Protein AF-A0A660UGW0-F1 (afdb_monomer)

Mean predicted aligned error: 4.68 Å

Structure (mmCIF, N/CA/C/O backbone):
data_AF-A0A660UGW0-F1
#
_entry.id   AF-A0A660UGW0-F1
#
loop_
_atom_site.group_PDB
_atom_site.id
_atom_site.type_symbol
_atom_site.label_atom_id
_atom_site.label_alt_id
_atom_site.label_comp_id
_atom_site.label_asym_id
_atom_site.label_entity_id
_atom_site.label_seq_id
_atom_site.pdbx_PDB_ins_code
_atom_site.Cartn_x
_atom_site.Cartn_y
_atom_site.Cartn_z
_atom_site.occupancy
_atom_site.B_iso_or_equiv
_atom_site.auth_seq_id
_atom_site.auth_comp_id
_atom_site.auth_asym_id
_atom_site.auth_atom_id
_atom_site.pdbx_PDB_model_num
ATOM 1 N N . VAL A 1 1 ? -14.939 -5.804 2.480 1.00 61.56 1 VAL A N 1
ATOM 2 C CA . VAL A 1 1 ? -13.905 -5.925 1.427 1.00 61.56 1 VAL A CA 1
ATOM 3 C C . VAL A 1 1 ? -12.566 -5.691 2.109 1.00 61.56 1 VAL A C 1
ATOM 5 O O . VAL A 1 1 ? -12.532 -4.826 2.976 1.00 61.56 1 VAL A O 1
ATOM 8 N N . GLY A 1 2 ? -11.564 -6.537 1.861 1.00 86.62 2 G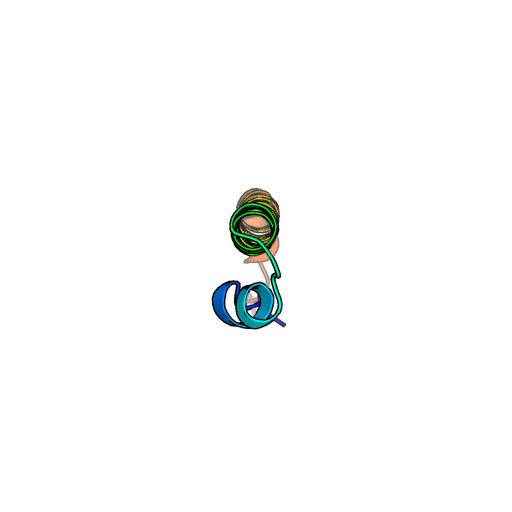LY A N 1
ATOM 9 C CA . GLY A 1 2 ? -10.240 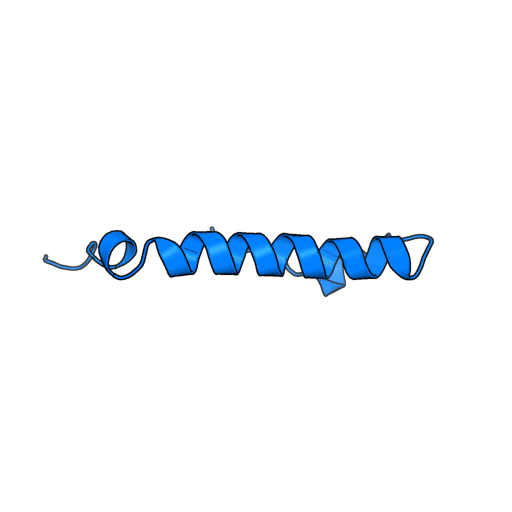-6.446 2.496 1.00 86.62 2 GLY A CA 1
ATOM 10 C C . GLY A 1 2 ? -9.279 -5.548 1.714 1.00 86.62 2 GLY A C 1
ATOM 11 O O . GLY A 1 2 ? -9.713 -4.823 0.823 1.00 86.62 2 GLY A O 1
ATOM 12 N N . PHE A 1 3 ? -7.992 -5.623 2.042 1.00 95.38 3 PHE A N 1
ATOM 13 C CA . PHE A 1 3 ? -6.926 -4.971 1.279 1.00 95.38 3 PHE A CA 1
ATOM 14 C C . PHE A 1 3 ? -6.657 -5.713 -0.034 1.00 95.38 3 PHE A C 1
ATOM 16 O O . PHE A 1 3 ? -6.908 -6.918 -0.130 1.00 95.38 3 PHE A O 1
ATOM 23 N N . ASP A 1 4 ? -6.144 -4.997 -1.033 1.00 95.75 4 ASP A N 1
ATOM 24 C CA . ASP A 1 4 ? -5.690 -5.622 -2.274 1.00 95.75 4 ASP A CA 1
ATOM 25 C C . ASP A 1 4 ? -4.479 -6.535 -2.035 1.00 95.75 4 ASP A C 1
ATOM 27 O O . ASP A 1 4 ? -3.706 -6.331 -1.104 1.00 95.75 4 ASP A O 1
ATOM 31 N N . ASP A 1 5 ? -4.297 -7.520 -2.915 1.00 95.81 5 ASP A N 1
ATOM 32 C CA . ASP A 1 5 ? -3.145 -8.424 -2.918 1.00 95.81 5 ASP A CA 1
ATOM 33 C C . ASP A 1 5 ? -1.950 -7.786 -3.661 1.00 95.81 5 ASP A C 1
ATOM 35 O O . ASP A 1 5 ? -2.022 -7.634 -4.889 1.00 95.81 5 ASP A O 1
ATOM 39 N N . PRO A 1 6 ? -0.863 -7.384 -2.970 1.00 95.19 6 PRO A N 1
ATOM 40 C CA . PRO A 1 6 ? 0.247 -6.686 -3.614 1.00 95.19 6 PRO A CA 1
ATOM 41 C C . PRO A 1 6 ? 0.955 -7.482 -4.725 1.00 95.19 6 PRO A C 1
ATOM 43 O O . PRO A 1 6 ? 1.172 -6.887 -5.781 1.00 95.19 6 PRO A O 1
ATOM 46 N N . PRO A 1 7 ? 1.273 -8.789 -4.571 1.00 95.94 7 PRO A N 1
ATOM 47 C CA . PRO A 1 7 ? 1.743 -9.641 -5.664 1.00 95.94 7 PRO A CA 1
ATOM 48 C C . PRO A 1 7 ? 0.926 -9.513 -6.953 1.00 95.94 7 PRO A C 1
ATOM 50 O O . PRO A 1 7 ? 1.494 -9.233 -8.005 1.00 95.94 7 PRO A O 1
ATOM 53 N N . ARG A 1 8 ? -0.407 -9.614 -6.869 1.00 96.50 8 ARG A N 1
ATOM 54 C CA . ARG A 1 8 ? -1.303 -9.512 -8.034 1.00 96.50 8 ARG A CA 1
ATOM 55 C C . ARG A 1 8 ? -1.240 -8.142 -8.717 1.00 96.50 8 ARG A C 1
ATOM 57 O O . ARG A 1 8 ? -1.457 -8.027 -9.921 1.00 96.50 8 ARG A O 1
ATOM 64 N N . LEU A 1 9 ? -1.003 -7.078 -7.954 1.00 94.00 9 LEU A N 1
ATOM 65 C CA . LEU A 1 9 ? -0.828 -5.731 -8.504 1.00 94.00 9 LEU A CA 1
ATOM 66 C C . LEU A 1 9 ? 0.537 -5.583 -9.186 1.00 94.00 9 LEU A C 1
ATOM 68 O O . LEU A 1 9 ? 0.621 -5.020 -10.276 1.00 94.00 9 LEU A O 1
ATOM 72 N N . ALA A 1 10 ? 1.579 -6.137 -8.564 1.00 96.69 10 ALA A N 1
ATOM 73 C CA . ALA A 1 10 ? 2.949 -6.099 -9.053 1.00 96.69 10 ALA A CA 1
ATOM 74 C C . ALA A 1 10 ? 3.164 -6.931 -10.331 1.00 96.69 10 ALA A C 1
ATOM 76 O O . ALA A 1 10 ? 4.087 -6.638 -11.080 1.00 96.69 10 ALA A O 1
ATOM 77 N N . GLU A 1 11 ? 2.300 -7.907 -10.642 1.00 97.12 11 GLU A N 1
ATOM 78 C CA . GLU A 1 11 ? 2.353 -8.688 -11.896 1.00 97.12 11 GLU A CA 1
ATOM 79 C C . GLU A 1 11 ? 2.373 -7.825 -13.168 1.00 97.12 11 GLU A C 1
ATOM 81 O O . GLU A 1 11 ? 2.882 -8.255 -14.202 1.00 97.12 11 GLU A O 1
ATOM 86 N N . LYS A 1 12 ? 1.799 -6.618 -13.111 1.00 94.19 12 LYS A N 1
ATOM 87 C CA . LYS A 1 12 ? 1.735 -5.682 -14.244 1.00 94.19 12 LYS A CA 1
ATOM 88 C C . LYS A 1 12 ? 2.798 -4.584 -14.189 1.00 94.19 12 LYS A C 1
ATOM 90 O O . LYS A 1 12 ? 2.808 -3.736 -15.079 1.00 94.19 12 LYS A O 1
ATOM 95 N N . ALA A 1 13 ? 3.638 -4.566 -13.156 1.00 97.06 13 ALA A N 1
ATOM 96 C CA . ALA A 1 13 ? 4.689 -3.571 -13.009 1.00 97.06 13 ALA A CA 1
ATOM 97 C C . ALA A 1 13 ? 5.771 -3.788 -14.074 1.00 97.06 13 ALA A C 1
ATOM 99 O O . ALA A 1 13 ? 6.238 -4.908 -14.284 1.00 97.06 13 ALA A O 1
ATOM 100 N N . ALA A 1 14 ? 6.178 -2.715 -14.747 1.00 97.00 14 ALA A N 1
ATOM 101 C CA . ALA A 1 14 ? 7.255 -2.752 -15.731 1.00 97.00 14 ALA A CA 1
ATOM 102 C C . ALA A 1 14 ? 8.636 -2.650 -15.066 1.00 97.00 14 ALA A C 1
ATOM 104 O O . ALA A 1 14 ? 9.649 -2.984 -15.684 1.00 97.00 14 ALA A O 1
ATOM 105 N N . THR A 1 15 ? 8.684 -2.186 -13.814 1.00 98.25 15 THR A N 1
ATOM 106 C CA . THR A 1 15 ? 9.920 -1.980 -13.055 1.00 98.25 15 THR A CA 1
ATOM 107 C C . T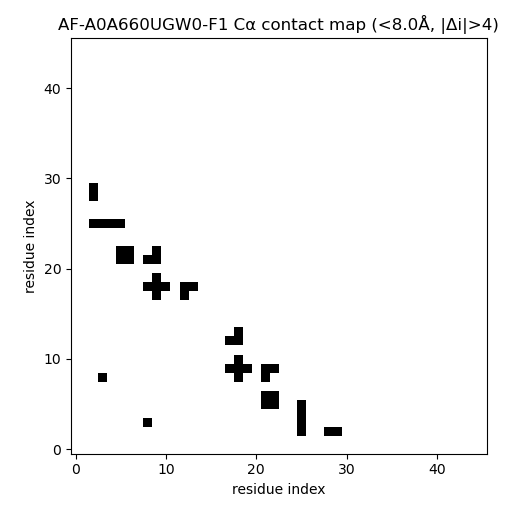HR A 1 15 ? 9.806 -2.483 -11.618 1.00 98.25 15 THR A C 1
ATOM 109 O O . THR A 1 15 ? 8.715 -2.615 -11.064 1.00 98.25 15 THR A O 1
ATOM 112 N N . GLU A 1 16 ? 10.956 -2.734 -10.991 1.00 97.25 16 GLU A N 1
ATOM 113 C CA . GLU A 1 16 ? 11.030 -3.084 -9.569 1.00 97.25 16 GLU A CA 1
ATOM 114 C C . GLU A 1 16 ? 10.433 -1.985 -8.677 1.00 97.25 16 GLU A C 1
ATOM 116 O O . GLU A 1 16 ? 9.723 -2.290 -7.724 1.00 97.25 16 GLU A O 1
ATOM 121 N N . GLU A 1 17 ? 10.648 -0.713 -9.016 1.00 98.12 17 GLU A N 1
ATOM 122 C CA . GLU A 1 17 ? 10.117 0.416 -8.245 1.00 98.12 17 GLU A CA 1
ATOM 123 C C . GLU A 1 17 ? 8.581 0.447 -8.264 1.00 98.12 17 GLU A C 1
ATOM 125 O O . GLU A 1 17 ? 7.946 0.555 -7.214 1.00 98.12 17 GLU A O 1
ATOM 130 N N . GLU A 1 18 ? 7.973 0.242 -9.436 1.00 97.56 18 GLU A N 1
ATOM 131 C CA . GLU A 1 18 ? 6.515 0.129 -9.577 1.00 97.56 18 GLU A CA 1
ATOM 132 C C . GLU A 1 18 ? 5.952 -1.093 -8.830 1.00 97.56 18 GLU A C 1
ATOM 134 O O . GLU A 1 18 ? 4.864 -1.036 -8.246 1.00 97.56 18 GLU A O 1
ATOM 139 N N . ALA A 1 19 ? 6.693 -2.206 -8.808 1.00 97.19 19 ALA A N 1
ATOM 140 C CA . ALA A 1 19 ? 6.315 -3.374 -8.023 1.00 97.19 19 ALA A CA 1
ATOM 141 C C . ALA A 1 19 ? 6.338 -3.046 -6.523 1.00 97.19 19 ALA A C 1
ATOM 143 O O . ALA A 1 19 ? 5.367 -3.333 -5.823 1.00 97.19 19 ALA A O 1
ATOM 144 N N . LEU A 1 20 ? 7.399 -2.399 -6.029 1.00 98.12 20 LEU A N 1
ATOM 145 C CA . LEU A 1 20 ? 7.527 -1.986 -4.629 1.00 98.12 20 LEU A CA 1
ATOM 146 C C . LEU A 1 20 ? 6.435 -0.994 -4.211 1.00 98.12 20 LEU A C 1
ATOM 148 O O . LEU A 1 20 ? 5.933 -1.087 -3.087 1.00 98.12 20 LEU A O 1
ATOM 152 N N . ASP A 1 21 ? 6.007 -0.101 -5.103 1.00 98.19 21 ASP A N 1
ATOM 153 C CA . ASP A 1 21 ? 4.885 0.809 -4.854 1.00 98.19 21 ASP A CA 1
ATOM 154 C C . ASP A 1 21 ? 3.575 0.077 -4.563 1.00 98.19 21 ASP A C 1
ATOM 156 O O . ASP A 1 21 ? 2.835 0.480 -3.660 1.00 98.19 21 ASP A O 1
ATOM 160 N N . CYS A 1 22 ? 3.315 -1.050 -5.233 1.00 97.94 22 CYS A N 1
ATOM 161 C CA . CYS A 1 22 ? 2.144 -1.878 -4.946 1.00 97.94 22 CYS A CA 1
ATOM 162 C C . CYS A 1 22 ? 2.142 -2.376 -3.491 1.00 97.94 22 CYS A C 1
ATOM 164 O O . CYS A 1 22 ? 1.116 -2.304 -2.809 1.00 97.94 22 CYS A O 1
ATOM 166 N N . TYR A 1 23 ? 3.296 -2.832 -2.991 1.00 97.81 23 TYR A N 1
ATOM 167 C CA . TYR A 1 23 ? 3.448 -3.271 -1.599 1.00 97.81 23 TYR A CA 1
ATOM 168 C C . TYR A 1 23 ? 3.357 -2.106 -0.615 1.00 97.81 23 TYR A C 1
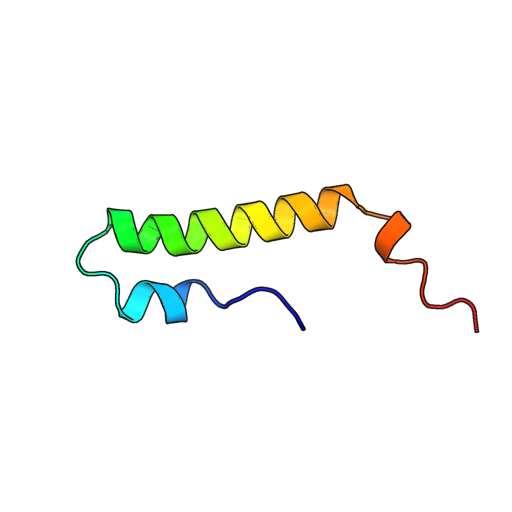ATOM 170 O O . TYR A 1 23 ? 2.699 -2.231 0.420 1.00 97.81 23 TYR A O 1
ATOM 178 N N . ARG A 1 24 ? 3.989 -0.967 -0.925 1.00 98.31 24 ARG A N 1
ATOM 179 C CA . ARG A 1 24 ? 3.941 0.236 -0.081 1.00 98.31 24 ARG A CA 1
ATOM 180 C C . ARG A 1 24 ? 2.511 0.737 0.092 1.00 98.31 24 ARG A C 1
ATOM 182 O O . ARG A 1 24 ? 2.109 0.984 1.226 1.00 98.31 24 ARG A O 1
ATOM 189 N N . ARG A 1 25 ? 1.730 0.785 -0.990 1.00 97.56 25 ARG A N 1
ATOM 190 C CA . ARG A 1 25 ? 0.321 1.194 -0.956 1.00 97.56 25 ARG A CA 1
ATOM 191 C C . ARG A 1 25 ? -0.497 0.337 0.005 1.00 97.56 25 ARG A C 1
ATOM 193 O O . ARG A 1 25 ? -1.103 0.864 0.932 1.00 97.56 25 ARG A O 1
ATOM 200 N N 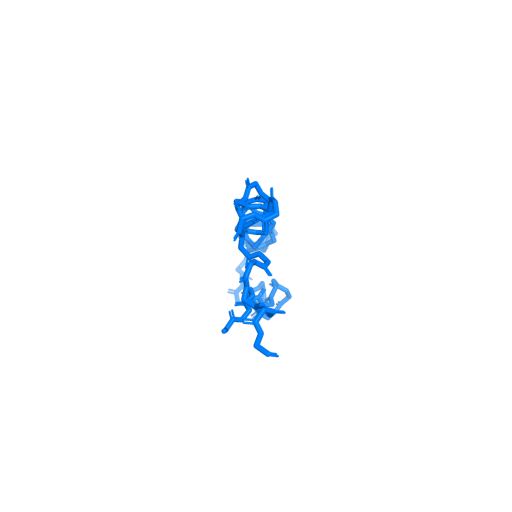. VAL A 1 26 ? -0.475 -0.983 -0.177 1.00 97.56 26 VAL A N 1
ATOM 201 C CA . VAL A 1 26 ? -1.257 -1.908 0.661 1.00 97.56 26 VAL A CA 1
ATOM 202 C C . VAL A 1 26 ? -0.795 -1.864 2.119 1.00 97.56 26 VAL A C 1
ATOM 204 O O . VAL A 1 26 ? -1.615 -1.870 3.034 1.00 97.56 26 VAL A O 1
ATOM 207 N N . ARG A 1 27 ? 0.518 -1.761 2.362 1.00 98.12 27 ARG A N 1
ATOM 208 C CA . ARG A 1 27 ? 1.064 -1.580 3.714 1.00 98.12 27 ARG A CA 1
ATOM 209 C C . ARG A 1 27 ? 0.514 -0.318 4.380 1.00 98.12 27 ARG A C 1
ATOM 211 O O . ARG A 1 27 ? 0.168 -0.362 5.560 1.00 98.12 27 ARG A O 1
ATOM 218 N N . ASP A 1 28 ? 0.460 0.795 3.657 1.00 98.19 28 ASP A N 1
ATOM 219 C CA . ASP A 1 28 ? 0.014 2.075 4.205 1.00 98.19 28 ASP A CA 1
ATOM 220 C C . ASP A 1 28 ? -1.507 2.081 4.446 1.00 98.19 28 ASP A C 1
ATOM 222 O O . ASP A 1 28 ? -1.962 2.601 5.464 1.00 98.19 28 ASP A O 1
ATOM 226 N N . GLU A 1 29 ? -2.288 1.396 3.606 1.00 97.06 29 GLU A N 1
ATOM 227 C CA . GLU A 1 29 ? -3.713 1.133 3.854 1.00 97.06 29 GLU A CA 1
ATOM 228 C C . GLU A 1 29 ? -3.934 0.291 5.120 1.00 97.06 29 GLU A C 1
ATOM 230 O O . GLU A 1 29 ? -4.779 0.627 5.954 1.00 97.06 29 GLU A O 1
ATOM 235 N N . ILE A 1 30 ? -3.148 -0.778 5.306 1.00 96.56 30 ILE A N 1
ATOM 236 C CA . ILE A 1 30 ? -3.190 -1.602 6.523 1.00 96.56 30 ILE A CA 1
ATOM 237 C C . ILE A 1 30 ? -2.826 -0.760 7.746 1.00 96.56 30 ILE A C 1
ATOM 239 O O . ILE A 1 30 ? -3.506 -0.854 8.768 1.00 96.56 30 ILE A O 1
ATOM 243 N N . ARG A 1 31 ? -1.787 0.082 7.653 1.00 97.56 31 ARG A N 1
ATOM 244 C CA . ARG A 1 31 ? -1.395 0.994 8.737 1.00 97.56 31 ARG A CA 1
ATOM 245 C C . ARG A 1 31 ? -2.551 1.917 9.114 1.00 97.56 31 ARG A C 1
ATOM 247 O O . ARG A 1 31 ? -2.920 1.952 10.284 1.00 97.56 31 ARG A O 1
ATOM 254 N N . ALA A 1 32 ? -3.149 2.590 8.133 1.00 96.62 32 ALA A N 1
ATOM 255 C CA . ALA A 1 32 ? -4.273 3.492 8.359 1.00 96.62 32 ALA A CA 1
ATOM 256 C C . ALA A 1 32 ? -5.462 2.769 9.012 1.00 96.62 32 ALA A C 1
ATOM 258 O O . ALA A 1 32 ? -6.091 3.300 9.921 1.00 96.62 32 ALA A O 1
ATOM 259 N N . PHE A 1 33 ? -5.753 1.528 8.610 1.00 94.69 33 PHE A N 1
ATOM 260 C CA . PHE A 1 33 ? -6.787 0.726 9.263 1.00 94.69 33 PHE A CA 1
ATOM 261 C C . PHE A 1 33 ? -6.426 0.376 10.711 1.00 94.69 33 PHE A C 1
ATOM 263 O O . PHE A 1 33 ? -7.265 0.523 11.600 1.00 94.69 33 PHE A O 1
ATOM 270 N N . VAL A 1 34 ? -5.195 -0.071 10.970 1.00 95.44 34 VAL A N 1
ATOM 271 C CA . VAL A 1 34 ? -4.732 -0.426 12.320 1.00 95.44 34 VAL A CA 1
ATOM 272 C C . VAL A 1 34 ? -4.802 0.774 13.265 1.00 95.44 34 VAL A C 1
ATOM 274 O O . VAL A 1 34 ? -5.193 0.610 14.416 1.00 95.44 34 VAL A O 1
ATOM 277 N N . GLU A 1 35 ? -4.525 1.982 12.779 1.00 96.50 35 GLU A N 1
ATOM 278 C CA . GLU A 1 35 ? -4.669 3.229 13.545 1.00 96.50 35 GLU A CA 1
ATOM 279 C C . GLU A 1 35 ? -6.120 3.513 13.979 1.00 96.50 35 GLU A C 1
ATOM 281 O O . GLU A 1 35 ? -6.346 4.222 14.958 1.00 96.50 35 GLU A O 1
ATOM 286 N N . THR A 1 36 ? -7.119 2.921 13.313 1.00 93.69 36 THR A N 1
ATOM 287 C CA . THR A 1 36 ? -8.531 3.012 13.731 1.00 93.69 36 THR A CA 1
ATOM 288 C C . THR A 1 36 ? -8.916 2.012 14.826 1.00 93.69 36 THR A C 1
ATOM 290 O O . THR A 1 36 ? -10.046 2.052 15.325 1.00 93.69 36 THR A O 1
ATOM 293 N N . LEU A 1 37 ? -8.021 1.092 15.207 1.00 93.25 37 LEU A N 1
ATOM 294 C CA . LEU A 1 37 ? -8.288 0.082 16.231 1.00 93.25 37 LEU A CA 1
ATOM 295 C C . LEU A 1 37 ? -8.163 0.674 17.650 1.00 93.25 37 LEU A C 1
ATOM 297 O O . LEU A 1 37 ? -7.313 1.525 17.896 1.00 93.25 37 LEU A O 1
ATOM 301 N N . PRO A 1 38 ? -8.992 0.226 18.615 1.00 91.94 38 PRO A N 1
ATOM 302 C CA . PRO A 1 38 ? 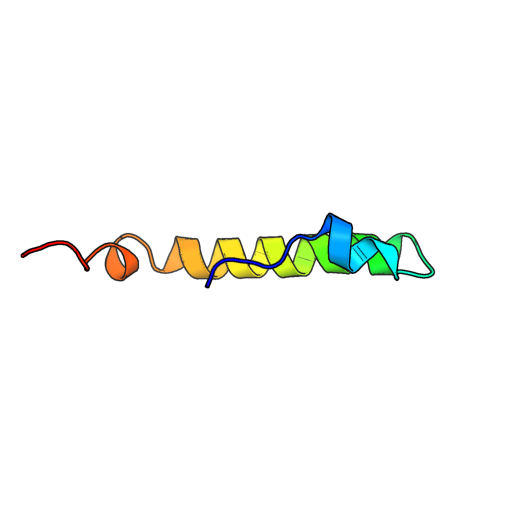-10.023 -0.809 18.492 1.00 91.94 38 PRO A CA 1
ATOM 303 C C . PRO A 1 38 ? -11.367 -0.284 17.954 1.00 91.94 38 PRO A C 1
ATOM 305 O O . PRO A 1 38 ? -12.336 -1.035 17.906 1.00 91.94 38 PRO A O 1
ATOM 308 N N . GLY A 1 39 ? -11.468 0.994 17.574 1.00 89.12 39 GLY A N 1
ATOM 309 C CA . GLY A 1 39 ? -12.717 1.630 17.135 1.00 89.12 39 GLY A CA 1
ATOM 310 C C . GLY A 1 39 ? -13.432 0.884 16.005 1.00 89.12 39 GLY A C 1
ATOM 311 O O . GLY A 1 39 ? -14.649 0.715 16.063 1.00 89.12 39 GLY A O 1
ATOM 312 N N . SER A 1 40 ? -12.683 0.358 15.037 1.00 85.12 40 SER A N 1
ATOM 313 C CA . SER A 1 40 ? -13.221 -0.442 13.927 1.00 85.12 40 SER A CA 1
ATOM 314 C C . SER A 1 4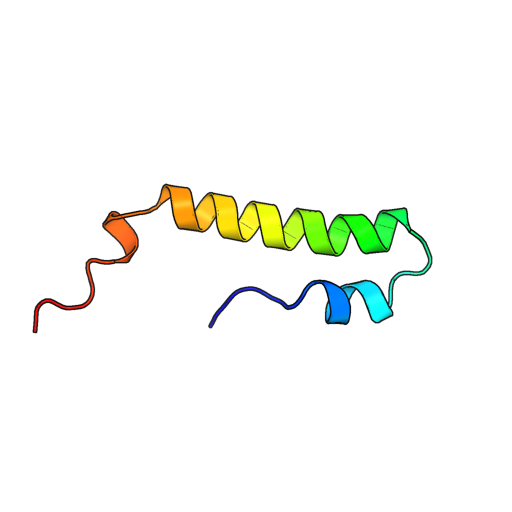0 ? -13.662 -1.866 14.309 1.00 85.12 40 SER A C 1
ATOM 316 O O . SER A 1 40 ? -14.375 -2.502 13.535 1.00 85.12 40 SER A O 1
ATOM 318 N N . LEU A 1 41 ? -13.330 -2.357 15.511 1.00 83.62 41 LEU A N 1
ATOM 319 C CA . LEU A 1 41 ? -13.748 -3.678 16.013 1.00 83.62 41 LEU A CA 1
ATOM 320 C C . LEU A 1 41 ? -15.119 -3.673 16.701 1.00 83.62 41 LEU A C 1
ATOM 322 O O . LEU A 1 41 ? -15.645 -4.740 17.005 1.00 83.62 41 LEU A O 1
ATOM 326 N N . LYS A 1 42 ? -15.731 -2.505 16.933 1.00 77.62 42 LYS A N 1
ATOM 327 C CA . LYS A 1 42 ? -16.969 -2.361 17.726 1.00 77.62 42 LYS A CA 1
ATOM 328 C C . LYS A 1 42 ? -18.246 -2.927 17.075 1.00 77.62 42 LYS A C 1
ATOM 330 O O . LYS A 1 42 ? -19.343 -2.687 17.564 1.00 77.62 42 LYS A O 1
ATOM 335 N N . GLN A 1 43 ? -18.140 -3.699 15.995 1.00 67.69 43 GLN A N 1
ATOM 336 C CA . GLN A 1 43 ? -19.261 -4.441 15.409 1.00 67.69 43 GLN A CA 1
ATOM 337 C C . GLN A 1 43 ? -19.222 -5.907 15.841 1.00 67.69 43 GLN A C 1
ATOM 339 O O . GLN A 1 43 ? -18.924 -6.788 15.035 1.00 67.69 43 GLN A O 1
ATOM 344 N N . ARG A 1 44 ? -19.513 -6.164 17.121 1.00 63.72 44 ARG A N 1
ATOM 345 C CA . ARG A 1 44 ? -20.039 -7.455 17.596 1.00 63.72 44 ARG A CA 1
ATOM 346 C C . ARG A 1 44 ? -20.542 -7.381 19.046 1.00 63.72 44 ARG A C 1
ATOM 348 O O . ARG A 1 44 ? -20.228 -8.237 19.854 1.00 63.72 44 ARG A O 1
ATOM 355 N N . ASP A 1 45 ? -21.374 -6.381 19.329 1.00 59.00 45 ASP A N 1
ATOM 356 C CA . ASP A 1 45 ? -22.307 -6.427 20.461 1.00 59.00 45 ASP A CA 1
ATOM 357 C C . ASP A 1 45 ? -23.720 -6.625 19.888 1.00 59.00 45 A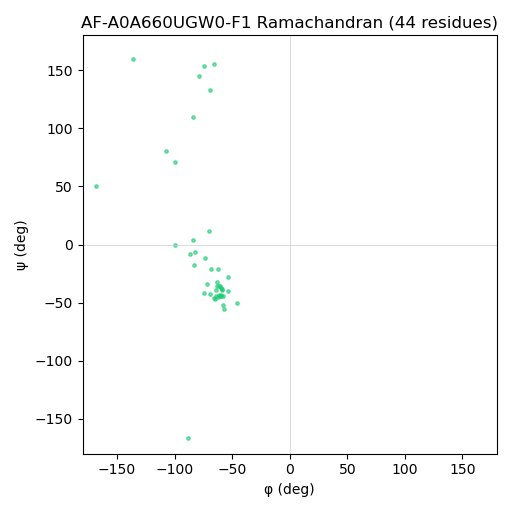SP A C 1
ATOM 359 O O . ASP A 1 45 ? -24.468 -5.671 19.661 1.00 59.00 45 ASP A O 1
ATOM 363 N N . ARG A 1 46 ? -24.052 -7.871 19.544 1.00 51.19 46 ARG A N 1
ATOM 364 C CA . ARG A 1 46 ? -25.427 -8.339 19.334 1.00 51.19 46 ARG A CA 1
ATOM 365 C C . ARG A 1 46 ? -25.555 -9.757 19.850 1.00 51.19 46 ARG A C 1
ATOM 367 O O . ARG A 1 46 ? -24.661 -10.564 19.514 1.00 51.19 46 ARG A O 1
#

Foldseek 3Di:
DAFDDLVVQLVPDPDPVSSVVSVVVSVVVVVVVVVCPPVVVPPDPD

Solvent-accessible surface area (backbone atoms only — not comparable to full-atom values): 2879 Å² total; per-residue (Å²): 136,82,80,75,61,35,70,75,56,27,74,74,40,93,43,71,67,55,25,50,46,33,44,51,52,46,51,51,52,50,49,59,54,57,71,43,56,70,68,77,63,71,83,76,90,124

Sequence (46 aa):
VGFDDPPRLAEKAATEEEALDCYRRVRDEIRAFVETLPGSLKQRDR

Secondary structure (DSSP, 8-state):
-----HHHHHTT-SSHHHHHHHHHHHHHHHHHHHHTTTGGG-----

pLDDT: mean 91.29, std 11.64, range [51.19, 98.31]

Radius of gyrat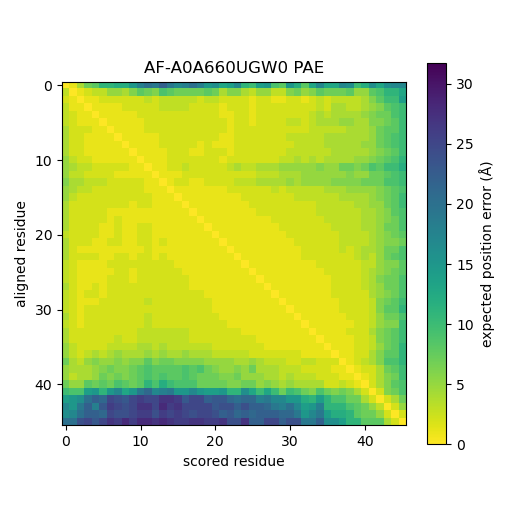ion: 14.3 Å; Cα contacts (8 Å, |Δi|>4): 22; chains: 1; bounding box: 36×13×36 Å